Protein AF-D9PI75-F1 (afdb_monomer_lite)

Foldseek 3Di:
DPPPDDWDWDDCVRVVGDTDIDDDPVVVVVVVVVVVVVVVVVVVVVVVVVCVVVVNDDDDPDDPVVVVPD

Radius of gyration: 21.16 Å; chains: 1; bounding box: 38×36×52 Å

Organism: NCBI:txid749907

pLDDT: mean 85.6, std 13.56, range [43.22, 97.88]

Structure (mmCIF, N/CA/C/O backbone):
data_AF-D9PI75-F1
#
_entry.id   AF-D9PI75-F1
#
loop_
_atom_site.group_PDB
_atom_site.id
_atom_site.type_symbol
_atom_site.label_atom_id
_atom_site.label_alt_id
_atom_site.label_comp_id
_atom_site.label_asym_id
_atom_site.label_entity_id
_atom_site.label_seq_id
_atom_site.pdbx_PDB_ins_code
_atom_site.Cartn_x
_atom_site.Cartn_y
_atom_site.Cartn_z
_atom_site.occupancy
_atom_site.B_iso_or_equiv
_atom_site.auth_seq_id
_atom_site.auth_comp_id
_atom_site.auth_asym_id
_atom_site.auth_atom_id
_atom_site.pdbx_PDB_model_num
ATOM 1 N N . MET A 1 1 ? -16.158 -5.464 1.764 1.00 47.94 1 MET A N 1
ATOM 2 C CA . MET A 1 1 ? -16.312 -5.413 3.234 1.00 47.94 1 MET A CA 1
ATOM 3 C C . MET A 1 1 ? -17.283 -4.288 3.549 1.00 47.94 1 MET A C 1
ATOM 5 O O . MET A 1 1 ? -17.043 -3.176 3.098 1.00 47.94 1 MET A O 1
ATOM 9 N N . ASN A 1 2 ? -18.419 -4.579 4.183 1.00 43.22 2 ASN A N 1
ATOM 10 C CA . ASN A 1 2 ? -19.451 -3.579 4.465 1.00 43.22 2 ASN A CA 1
ATOM 11 C C . ASN A 1 2 ? -19.093 -2.871 5.785 1.00 43.22 2 ASN A C 1
ATOM 13 O O . ASN A 1 2 ? -19.258 -3.448 6.852 1.00 43.22 2 ASN A O 1
ATOM 17 N N . LEU A 1 3 ? -18.557 -1.649 5.711 1.00 52.97 3 LEU A N 1
ATOM 18 C CA . LEU A 1 3 ? -18.038 -0.856 6.846 1.00 52.97 3 LEU A CA 1
ATOM 19 C C . LEU A 1 3 ? -19.113 -0.398 7.860 1.00 52.97 3 LEU A C 1
ATOM 21 O O . LEU A 1 3 ? -18.839 0.434 8.714 1.00 52.97 3 LEU A O 1
ATOM 25 N N . LYS A 1 4 ? -20.357 -0.881 7.758 1.00 56.00 4 LYS A N 1
ATOM 26 C CA . LYS A 1 4 ? -21.500 -0.329 8.503 1.00 56.00 4 LYS A CA 1
ATOM 27 C C . LYS A 1 4 ? -21.829 -1.024 9.823 1.00 56.00 4 LYS A C 1
ATOM 29 O O . LYS A 1 4 ? -22.587 -0.456 10.598 1.00 56.00 4 LYS A O 1
ATOM 34 N N . GLU A 1 5 ? -21.300 -2.214 10.102 1.00 57.00 5 GLU A N 1
ATOM 35 C CA . GLU A 1 5 ? -21.854 -3.032 11.196 1.00 57.00 5 GLU A CA 1
ATOM 36 C C . GLU A 1 5 ? -21.134 -2.905 12.551 1.00 57.00 5 GLU A C 1
ATOM 38 O O . GLU A 1 5 ? -21.731 -3.272 13.561 1.00 57.00 5 GLU A O 1
ATOM 43 N N . LYS A 1 6 ? -19.898 -2.376 12.630 1.00 64.50 6 LYS A N 1
ATOM 44 C CA . LYS A 1 6 ? -19.130 -2.305 13.901 1.00 64.50 6 LYS A CA 1
ATOM 45 C C . LYS A 1 6 ? -18.203 -1.093 14.066 1.00 64.50 6 LYS A C 1
ATOM 47 O O . LYS A 1 6 ? -17.252 -1.147 14.841 1.00 64.50 6 LYS A O 1
ATOM 52 N N . THR A 1 7 ? -18.453 0.006 13.366 1.00 73.12 7 THR A N 1
ATOM 53 C CA . THR A 1 7 ? -17.633 1.213 13.522 1.00 73.12 7 THR A CA 1
ATOM 54 C C . THR A 1 7 ? -18.204 2.094 14.627 1.00 73.12 7 THR A C 1
ATOM 56 O O . THR A 1 7 ? -19.305 2.624 14.493 1.00 73.12 7 THR A O 1
ATOM 59 N N . ILE A 1 8 ? -17.462 2.249 15.726 1.00 86.94 8 ILE A N 1
ATOM 60 C CA . ILE A 1 8 ? -17.814 3.203 16.782 1.00 86.94 8 ILE A CA 1
ATOM 61 C C . ILE A 1 8 ? -17.129 4.521 16.445 1.00 86.94 8 ILE A C 1
ATOM 63 O O . ILE A 1 8 ? -15.907 4.584 16.335 1.00 86.94 8 ILE A O 1
ATOM 67 N N . ILE A 1 9 ? -17.922 5.572 16.283 1.00 89.75 9 ILE A N 1
ATOM 68 C CA . ILE A 1 9 ? -17.422 6.929 16.077 1.00 89.75 9 ILE A CA 1
ATOM 69 C C . ILE A 1 9 ? -17.473 7.631 17.430 1.00 89.75 9 ILE A C 1
ATOM 71 O O . ILE A 1 9 ? -18.539 7.707 18.044 1.00 89.75 9 ILE A O 1
ATOM 75 N N . ILE A 1 10 ? -16.331 8.119 17.909 1.00 88.25 10 ILE A N 1
ATOM 76 C CA . ILE A 1 10 ? -16.259 8.952 19.107 1.00 88.25 10 ILE A CA 1
ATOM 77 C C . ILE A 1 10 ? -16.301 10.411 18.639 1.00 88.25 10 ILE A C 1
ATOM 79 O O . ILE A 1 10 ? -15.377 10.852 17.952 1.00 88.25 10 ILE A O 1
ATOM 83 N N . PRO A 1 11 ? -17.356 11.167 18.989 1.00 88.56 11 PRO A N 1
ATOM 84 C CA . PRO A 1 11 ? -17.514 12.541 18.541 1.00 88.56 11 PRO A CA 1
ATOM 85 C C . PRO A 1 11 ? -16.411 13.455 19.074 1.00 88.56 11 PRO A C 1
ATOM 87 O O . PRO A 1 11 ? -15.991 13.329 20.227 1.00 88.56 11 PRO A O 1
ATOM 90 N N . LYS A 1 12 ? -16.049 14.468 18.278 1.00 91.31 12 LYS A N 1
ATOM 91 C CA . LYS A 1 12 ? -15.049 15.493 18.627 1.00 91.31 12 LYS A CA 1
ATOM 92 C C . LYS A 1 12 ? -15.292 16.205 19.966 1.00 91.31 12 LYS A C 1
ATOM 94 O O . LYS A 1 12 ? -14.358 16.705 20.586 1.00 91.31 12 LYS A O 1
ATOM 99 N N . GLN A 1 13 ? -16.552 16.266 20.408 1.00 89.50 13 GLN A N 1
ATOM 100 C CA . GLN A 1 13 ? -16.964 16.853 21.686 1.00 89.50 13 GLN A CA 1
ATOM 101 C C . GLN A 1 13 ? -16.412 16.078 22.891 1.00 89.50 13 GLN A C 1
ATOM 103 O O . GLN A 1 13 ? -16.230 16.669 23.950 1.00 89.50 13 GLN A O 1
ATOM 108 N N . LEU A 1 14 ? -16.146 14.776 22.738 1.00 87.56 14 LEU A N 1
ATOM 109 C CA . LEU A 1 14 ? -15.629 13.905 23.799 1.00 87.56 14 LEU A CA 1
ATOM 110 C C . LEU A 1 14 ? -14.098 13.765 23.776 1.00 87.56 14 LEU A C 1
ATOM 112 O O . LEU A 1 14 ? -13.511 13.266 24.730 1.00 87.56 14 LEU A O 1
ATOM 116 N N . THR A 1 15 ? -13.448 14.192 22.696 1.00 85.19 15 THR A N 1
ATOM 117 C CA . THR A 1 15 ? -12.028 13.928 22.393 1.00 85.19 15 THR A CA 1
ATOM 118 C C . THR A 1 15 ? -11.197 15.208 22.304 1.00 85.19 15 THR A C 1
ATOM 120 O O . THR A 1 15 ? -10.077 15.181 21.808 1.00 85.19 15 THR A O 1
ATOM 123 N N . HIS A 1 16 ? -11.722 16.335 22.795 1.00 84.19 16 HIS A N 1
ATOM 124 C CA . HIS A 1 16 ? -11.050 17.641 22.775 1.00 84.19 16 HIS A CA 1
ATOM 125 C C . HIS A 1 16 ? -10.723 18.167 21.364 1.00 84.19 16 HIS A C 1
ATOM 127 O O . HIS A 1 16 ? -9.777 18.930 21.192 1.00 84.19 16 HIS A O 1
ATOM 133 N N . GLY A 1 17 ? -11.536 17.810 20.361 1.00 88.94 17 GLY A N 1
ATOM 134 C CA . GLY A 1 17 ? -11.482 18.412 19.024 1.00 88.94 17 GLY A CA 1
ATOM 135 C C . GLY A 1 17 ? -11.329 17.438 17.857 1.00 88.94 17 GLY A C 1
ATOM 136 O O . GLY A 1 17 ? -11.528 17.861 16.720 1.00 88.94 17 GLY A O 1
ATOM 137 N N 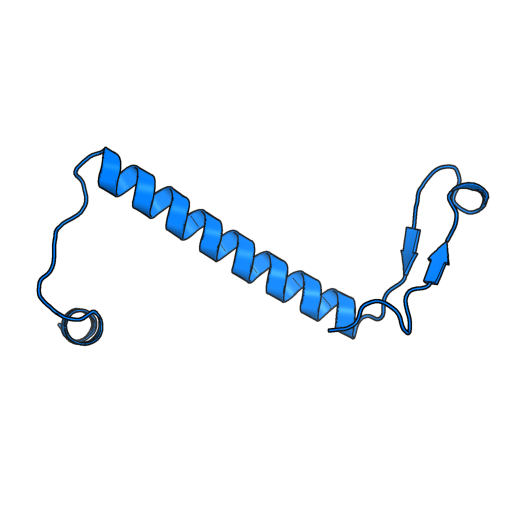. GLU A 1 18 ? -11.058 16.153 18.103 1.00 89.25 18 GLU A N 1
ATOM 138 C CA . GLU A 1 18 ? -10.755 15.188 17.035 1.00 89.25 18 GLU A CA 1
ATOM 139 C C . GLU A 1 18 ? -11.853 14.137 16.799 1.00 89.25 18 GLU A C 1
ATOM 141 O O . GLU A 1 18 ? -12.271 13.417 17.699 1.00 89.25 18 GLU A O 1
ATOM 146 N N . GLU A 1 19 ? -12.293 14.022 15.547 1.00 91.56 19 GLU A N 1
ATOM 147 C CA . GLU A 1 19 ? -13.009 12.861 14.994 1.00 91.56 19 GLU A CA 1
ATOM 148 C C . GLU A 1 19 ? -12.283 11.530 15.261 1.00 91.56 19 GLU A C 1
ATOM 150 O O . GLU A 1 19 ? -11.326 11.271 14.534 1.00 91.56 19 GLU A O 1
ATOM 155 N N . LEU A 1 20 ? -12.681 10.678 16.220 1.00 91.31 20 LEU A N 1
ATOM 156 C CA . LEU A 1 20 ? -12.059 9.350 16.351 1.00 91.31 20 LEU A CA 1
ATOM 157 C C . LEU A 1 20 ? -12.967 8.243 15.820 1.00 91.31 20 LEU A C 1
ATOM 159 O O . LEU A 1 20 ? -14.155 8.169 16.130 1.00 91.31 20 LEU A O 1
ATOM 163 N N . ILE A 1 21 ? -12.365 7.328 15.065 1.00 90.88 21 ILE A N 1
ATOM 164 C CA . ILE A 1 21 ? -13.019 6.134 14.538 1.00 90.88 21 ILE A CA 1
ATOM 165 C C . ILE A 1 21 ? -12.369 4.919 15.190 1.00 90.88 21 ILE A C 1
ATOM 167 O O . ILE A 1 21 ? -11.176 4.669 15.021 1.00 90.88 21 ILE A O 1
ATOM 171 N N . VAL A 1 22 ? -13.163 4.150 15.925 1.00 90.56 22 VAL A N 1
ATOM 172 C CA . VAL A 1 22 ? -12.728 2.900 16.538 1.00 90.56 22 VAL A CA 1
ATOM 173 C C . VAL A 1 22 ? -13.134 1.747 15.633 1.00 90.56 22 VAL A C 1
ATOM 175 O O . VAL A 1 22 ? -14.308 1.559 15.307 1.00 90.56 22 VAL A O 1
ATOM 178 N N . ILE A 1 23 ? -12.132 0.964 15.255 1.00 90.31 23 ILE A N 1
ATOM 179 C CA . ILE A 1 23 ? -12.267 -0.267 14.480 1.00 90.31 23 ILE A CA 1
ATOM 180 C C . ILE A 1 23 ? -11.606 -1.415 15.234 1.00 90.31 23 ILE A C 1
ATOM 182 O O . ILE A 1 23 ? -10.783 -1.208 16.131 1.00 90.31 23 ILE A O 1
ATOM 186 N N . THR A 1 24 ? -11.949 -2.646 14.876 1.00 91.06 24 THR A N 1
ATOM 187 C CA . THR A 1 24 ? -11.282 -3.809 15.457 1.00 91.06 24 THR A 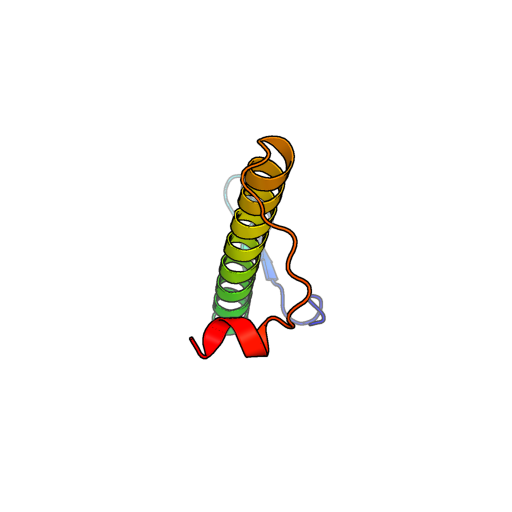CA 1
ATOM 188 C C . THR A 1 24 ? -9.832 -3.893 14.984 1.00 91.06 24 THR A C 1
ATOM 190 O O . THR A 1 24 ? -9.481 -3.449 13.889 1.00 91.06 24 THR A O 1
ATOM 193 N N . ARG A 1 25 ? -8.974 -4.542 15.781 1.00 91.69 25 ARG A N 1
ATOM 194 C CA . ARG A 1 25 ? -7.580 -4.793 15.383 1.00 91.69 25 ARG A CA 1
ATOM 195 C C . ARG A 1 25 ? -7.487 -5.509 14.033 1.00 91.69 25 ARG A C 1
ATOM 197 O O . ARG A 1 25 ? -6.641 -5.162 13.222 1.00 91.69 25 ARG A O 1
ATOM 204 N N . ASN A 1 26 ? -8.354 -6.493 13.791 1.00 92.31 26 ASN A N 1
ATOM 205 C CA . ASN A 1 26 ? -8.357 -7.239 12.535 1.00 92.31 26 ASN A CA 1
ATOM 206 C C . ASN A 1 26 ? -8.657 -6.331 11.330 1.00 92.31 26 ASN A C 1
ATOM 208 O O . ASN A 1 26 ? -7.961 -6.404 10.324 1.00 92.31 26 ASN A O 1
ATOM 212 N N . GLU A 1 27 ? -9.644 -5.440 11.446 1.00 90.25 27 GLU A N 1
ATOM 213 C CA . GLU A 1 27 ? -9.953 -4.458 10.399 1.00 90.25 27 GLU A CA 1
ATOM 214 C C . GLU A 1 27 ? -8.800 -3.475 10.185 1.00 90.25 27 GLU A C 1
ATOM 216 O O . GLU A 1 27 ? -8.461 -3.175 9.042 1.00 90.25 27 GLU A O 1
ATOM 221 N N . TYR A 1 28 ? -8.160 -3.018 11.265 1.00 91.94 28 TYR A N 1
ATOM 222 C CA . TYR A 1 28 ? -6.996 -2.139 11.172 1.00 91.94 28 TYR A CA 1
ATOM 223 C C . TYR A 1 28 ? -5.838 -2.797 10.414 1.00 91.94 28 TYR A C 1
ATOM 225 O O . TYR A 1 28 ? -5.289 -2.197 9.492 1.00 91.94 28 TYR A O 1
ATOM 233 N N . GLU A 1 29 ? -5.484 -4.039 10.750 1.00 95.94 29 GLU A N 1
ATOM 234 C CA . GLU A 1 29 ? -4.394 -4.755 10.075 1.00 95.94 29 GLU A CA 1
ATOM 235 C C . GLU A 1 29 ? -4.721 -5.045 8.602 1.00 95.94 29 GLU A C 1
ATOM 237 O O . GLU A 1 29 ? -3.855 -4.910 7.736 1.00 95.94 29 GLU A O 1
ATOM 242 N N . GLN A 1 30 ? -5.977 -5.380 8.288 1.00 95.12 30 GLN A N 1
ATOM 243 C CA . GLN A 1 30 ? -6.429 -5.545 6.904 1.00 95.12 30 GLN A CA 1
ATOM 244 C C . GLN A 1 30 ? -6.326 -4.237 6.114 1.00 95.12 30 GLN A C 1
ATOM 246 O O . GLN A 1 30 ? -5.801 -4.235 4.999 1.00 95.12 30 GLN A O 1
ATOM 251 N N . LEU A 1 31 ? -6.772 -3.122 6.697 1.00 93.56 31 LEU A N 1
ATOM 252 C CA . LEU A 1 31 ? -6.682 -1.804 6.073 1.00 93.56 31 LEU A CA 1
ATOM 253 C C . LEU A 1 31 ? -5.224 -1.391 5.862 1.00 93.56 31 LEU A C 1
ATOM 255 O O . LEU A 1 31 ? -4.863 -0.930 4.783 1.00 93.56 31 LEU A O 1
ATOM 259 N N . LYS A 1 32 ? -4.372 -1.608 6.866 1.00 96.19 32 LYS A N 1
ATOM 260 C CA . LYS A 1 32 ? -2.937 -1.327 6.798 1.00 96.19 32 LYS A CA 1
ATOM 261 C C . LYS A 1 32 ? -2.261 -2.121 5.684 1.00 96.19 32 LYS A C 1
ATOM 263 O O . LYS A 1 32 ? -1.504 -1.546 4.904 1.00 96.19 32 LYS A O 1
ATOM 268 N N . LYS A 1 33 ? -2.553 -3.422 5.579 1.00 96.75 33 LYS A N 1
ATOM 269 C CA . LYS A 1 33 ? -2.045 -4.273 4.496 1.00 96.75 33 LYS A CA 1
ATOM 270 C C . LYS A 1 33 ? -2.506 -3.759 3.132 1.00 96.75 33 LYS A C 1
ATOM 272 O O . LYS A 1 33 ? -1.679 -3.584 2.244 1.00 96.75 33 LYS A O 1
ATOM 277 N N . HIS A 1 34 ? -3.795 -3.463 2.989 1.00 96.12 34 HIS A N 1
ATOM 278 C CA . HIS A 1 34 ? -4.344 -2.966 1.732 1.00 96.12 34 HIS A CA 1
ATOM 279 C C . HIS A 1 34 ? -3.731 -1.621 1.320 1.00 96.12 34 HIS A C 1
ATOM 281 O O . HIS A 1 34 ? -3.412 -1.411 0.153 1.00 96.12 34 HIS A O 1
ATOM 287 N N . PHE A 1 35 ? -3.506 -0.723 2.280 1.00 96.69 35 PHE A N 1
ATOM 288 C CA . PHE A 1 35 ? -2.866 0.563 2.022 1.00 96.69 35 PHE A CA 1
ATOM 289 C C . PHE A 1 35 ? -1.414 0.401 1.559 1.00 96.69 35 PHE A C 1
ATOM 291 O O . PHE A 1 35 ? -0.977 1.100 0.647 1.00 96.69 35 PHE A O 1
ATOM 298 N N . LEU A 1 36 ? -0.677 -0.550 2.141 1.00 97.19 36 LEU A N 1
ATOM 299 C CA . LEU A 1 36 ? 0.683 -0.872 1.712 1.00 97.19 36 LEU A CA 1
ATOM 300 C C . LEU A 1 36 ? 0.708 -1.405 0.272 1.00 97.19 36 LEU A C 1
ATOM 302 O O . LEU A 1 36 ? 1.507 -0.940 -0.537 1.00 97.19 36 LEU A O 1
ATOM 306 N N . GLU A 1 37 ? -0.189 -2.337 -0.056 1.00 96.62 37 GLU A N 1
ATOM 307 C CA . GLU A 1 37 ? -0.333 -2.892 -1.409 1.00 96.62 37 GLU A CA 1
ATOM 308 C C . GLU A 1 37 ? -0.698 -1.805 -2.427 1.00 96.62 37 GLU A C 1
ATOM 310 O O . GLU A 1 37 ? -0.115 -1.740 -3.509 1.00 96.62 37 GLU A O 1
ATOM 315 N N . LEU A 1 38 ? -1.620 -0.909 -2.067 1.00 97.44 38 LEU A N 1
ATOM 316 C CA . LEU A 1 38 ? -2.019 0.206 -2.918 1.00 97.44 38 LEU A CA 1
ATOM 317 C C . LEU A 1 38 ? -0.866 1.194 -3.130 1.00 97.44 38 LEU A C 1
ATOM 319 O O . LEU A 1 38 ? -0.624 1.623 -4.256 1.00 97.44 38 LEU A O 1
ATOM 323 N N . SER A 1 39 ? -0.133 1.533 -2.068 1.00 97.31 39 SER A N 1
ATOM 324 C CA . SER A 1 39 ? 1.030 2.418 -2.155 1.00 97.31 39 SER A CA 1
ATOM 325 C C . SER A 1 39 ? 2.114 1.836 -3.064 1.00 97.31 39 SER A C 1
ATOM 327 O O . SER A 1 39 ? 2.689 2.566 -3.871 1.00 97.31 39 SER A O 1
ATOM 329 N N . ASP A 1 40 ? 2.391 0.536 -2.953 1.00 97.38 40 ASP A N 1
ATOM 330 C CA . ASP A 1 40 ? 3.344 -0.164 -3.818 1.00 97.38 40 ASP A CA 1
ATOM 331 C C . ASP A 1 40 ? 2.873 -0.178 -5.283 1.00 97.38 40 ASP A C 1
ATOM 333 O O . ASP A 1 40 ? 3.645 0.137 -6.193 1.00 97.38 40 ASP A O 1
ATOM 337 N N . ALA A 1 41 ? 1.588 -0.451 -5.525 1.00 97.19 41 ALA A N 1
ATOM 338 C CA . ALA A 1 41 ? 1.004 -0.411 -6.863 1.00 97.19 41 ALA A CA 1
ATOM 339 C C . ALA A 1 41 ? 1.111 0.986 -7.500 1.00 97.19 41 ALA A C 1
ATOM 341 O O . ALA A 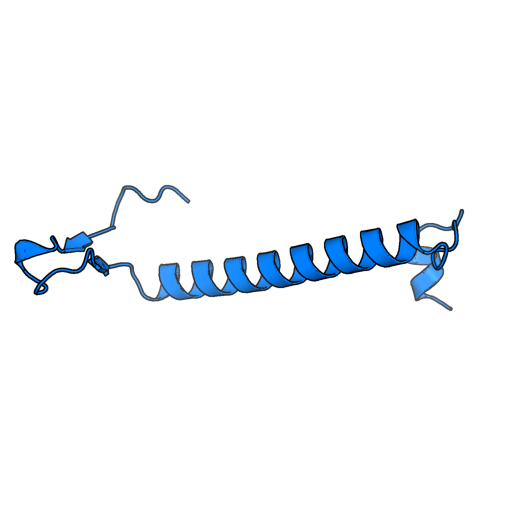1 41 ? 1.558 1.110 -8.642 1.00 97.19 41 ALA A O 1
ATOM 342 N N . ILE A 1 42 ? 0.768 2.043 -6.756 1.00 97.88 42 ILE A N 1
ATOM 343 C CA . ILE A 1 42 ? 0.887 3.434 -7.219 1.00 97.88 42 ILE A CA 1
ATOM 344 C C . ILE A 1 42 ? 2.344 3.762 -7.558 1.00 97.88 42 ILE A C 1
ATOM 346 O O . ILE A 1 42 ? 2.612 4.319 -8.623 1.00 97.88 42 ILE A O 1
ATOM 350 N N . ALA A 1 43 ? 3.294 3.382 -6.700 1.00 97.56 43 ALA A N 1
ATOM 351 C CA . ALA A 1 43 ? 4.713 3.627 -6.940 1.00 97.56 43 ALA A CA 1
ATOM 352 C C . ALA A 1 43 ? 5.211 2.937 -8.223 1.00 97.56 43 ALA A C 1
ATOM 354 O O . ALA A 1 43 ? 5.939 3.541 -9.017 1.00 97.56 43 ALA A O 1
ATOM 355 N N . LYS A 1 44 ? 4.784 1.691 -8.467 1.00 96.56 44 LYS A N 1
ATOM 356 C CA . LYS A 1 44 ? 5.107 0.941 -9.691 1.00 96.56 44 LYS A CA 1
ATOM 357 C C . LYS A 1 44 ? 4.534 1.605 -10.941 1.00 96.56 44 LYS A C 1
ATOM 359 O O . LYS A 1 44 ? 5.259 1.741 -11.925 1.00 96.56 44 LYS A O 1
ATOM 364 N N . ILE A 1 45 ? 3.281 2.061 -10.893 1.00 96.00 45 ILE A N 1
ATOM 365 C CA . ILE A 1 45 ? 2.636 2.774 -12.007 1.00 96.00 45 ILE A CA 1
ATOM 366 C C . ILE A 1 45 ? 3.388 4.071 -12.311 1.00 96.00 45 ILE A C 1
ATOM 368 O O . ILE A 1 45 ? 3.830 4.265 -13.440 1.00 96.00 45 ILE A O 1
ATOM 372 N N . GLN A 1 46 ? 3.620 4.915 -11.303 1.00 96.81 46 GLN A N 1
ATOM 373 C CA . GLN A 1 46 ? 4.334 6.185 -11.475 1.00 96.81 46 GLN A CA 1
ATOM 374 C C . GLN A 1 46 ? 5.738 5.984 -12.053 1.00 96.81 46 GLN A C 1
ATOM 376 O O . GLN A 1 46 ? 6.185 6.745 -12.918 1.00 96.81 46 GLN A O 1
ATOM 381 N N . LYS A 1 47 ? 6.449 4.947 -11.594 1.00 95.81 47 LYS A N 1
ATOM 382 C CA . LYS A 1 47 ? 7.749 4.574 -12.152 1.00 95.81 47 LYS A CA 1
ATOM 383 C C . LYS A 1 47 ? 7.621 4.165 -13.621 1.00 95.81 47 LYS A C 1
ATOM 385 O O . LYS A 1 47 ? 8.370 4.689 -14.445 1.00 95.81 47 LYS A O 1
ATOM 390 N N . GLY A 1 48 ? 6.672 3.288 -13.946 1.00 94.00 48 GLY A N 1
ATOM 391 C CA . GLY A 1 48 ? 6.413 2.838 -15.315 1.00 94.00 48 GLY A CA 1
ATOM 392 C C . GLY A 1 48 ? 6.079 3.993 -16.261 1.00 94.00 48 GLY A C 1
ATOM 393 O O . GLY A 1 48 ? 6.682 4.109 -17.324 1.00 94.00 48 GLY A O 1
ATOM 39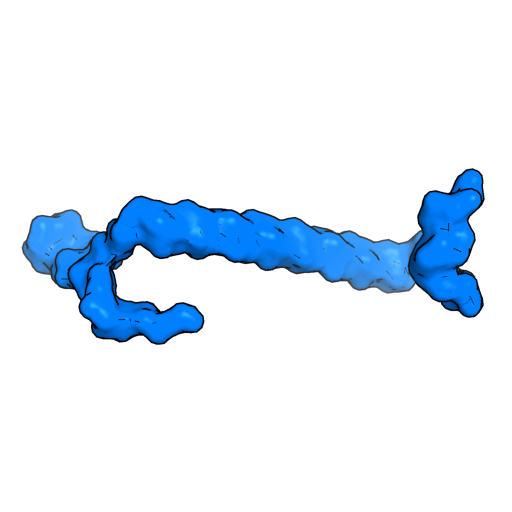4 N N . GLU A 1 49 ? 5.203 4.911 -15.84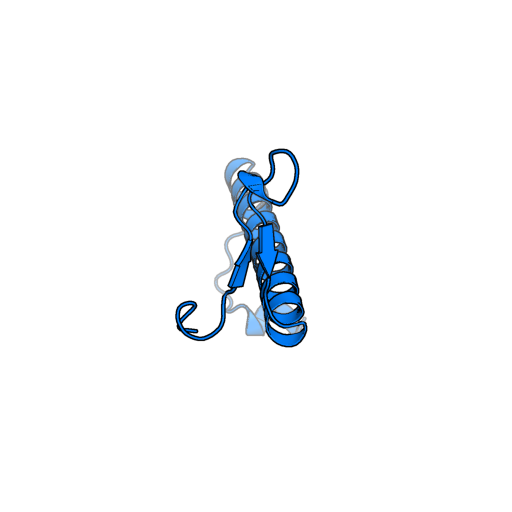8 1.00 94.94 49 GLU A N 1
ATOM 395 C CA . GLU A 1 49 ? 4.852 6.110 -16.620 1.00 94.94 49 GLU A CA 1
ATOM 396 C C . GLU A 1 49 ? 6.066 7.014 -16.864 1.00 94.94 49 GLU A C 1
ATOM 398 O O . GLU A 1 49 ? 6.286 7.499 -17.978 1.00 94.94 49 GLU A O 1
ATOM 403 N N . LYS A 1 50 ? 6.898 7.223 -15.837 1.00 95.56 50 LYS A N 1
ATOM 404 C CA . LYS A 1 50 ? 8.130 8.009 -15.957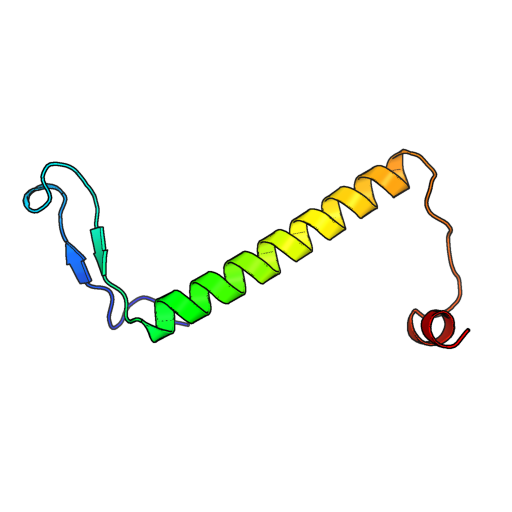 1.00 95.56 50 LYS A CA 1
ATOM 405 C C . LYS A 1 50 ? 9.111 7.369 -16.940 1.00 95.56 50 LYS A C 1
ATOM 407 O O . LYS A 1 50 ? 9.700 8.077 -17.761 1.00 95.56 50 LYS A O 1
ATOM 412 N N . GLU A 1 51 ? 9.322 6.062 -16.848 1.00 94.88 51 GLU A N 1
ATOM 413 C CA . GLU A 1 51 ? 10.236 5.326 -17.727 1.00 94.88 51 GLU A CA 1
ATOM 414 C C . GLU A 1 51 ? 9.728 5.301 -19.171 1.00 94.88 51 GLU A C 1
ATOM 416 O O . GLU A 1 51 ? 10.516 5.537 -20.088 1.00 94.88 51 GLU A O 1
ATOM 421 N N . LEU A 1 52 ? 8.418 5.135 -19.373 1.00 91.94 52 LEU A N 1
ATOM 422 C CA . LEU A 1 52 ? 7.783 5.201 -20.689 1.00 91.94 52 LEU A CA 1
ATOM 423 C C . LEU A 1 52 ? 7.968 6.584 -21.322 1.00 91.94 52 LEU A C 1
ATOM 425 O O . LEU A 1 52 ? 8.477 6.698 -22.435 1.00 91.94 52 LEU A O 1
ATOM 429 N N . ARG A 1 53 ? 7.638 7.653 -20.584 1.00 92.94 53 ARG A N 1
ATOM 430 C CA . ARG A 1 53 ? 7.766 9.039 -21.065 1.00 92.94 53 ARG A CA 1
ATOM 431 C C . ARG A 1 53 ? 9.207 9.422 -21.402 1.00 92.94 53 ARG A C 1
ATOM 433 O O . ARG A 1 53 ? 9.433 10.239 -22.285 1.00 92.94 53 ARG A O 1
ATOM 440 N N . THR A 1 54 ? 10.181 8.861 -20.689 1.00 94.94 54 THR A N 1
ATOM 441 C CA . THR A 1 54 ? 11.611 9.126 -20.926 1.00 94.94 54 THR A CA 1
ATOM 442 C C . THR A 1 54 ? 12.242 8.191 -21.961 1.00 94.94 54 THR A C 1
ATOM 444 O O . THR A 1 54 ? 13.454 8.245 -22.154 1.00 94.94 54 THR A O 1
ATOM 447 N N . GLY A 1 55 ? 11.447 7.343 -22.627 1.00 91.06 55 GLY A N 1
ATOM 448 C CA . GLY A 1 55 ? 11.921 6.426 -23.666 1.00 91.06 55 GLY A CA 1
ATOM 449 C C . GLY A 1 55 ? 12.811 5.297 -23.142 1.00 91.06 55 GLY A C 1
ATOM 450 O O . GLY A 1 55 ? 13.574 4.711 -23.904 1.00 91.06 55 GLY A O 1
ATOM 451 N N . LYS A 1 56 ? 12.748 4.995 -21.838 1.00 89.44 56 LYS A N 1
ATOM 452 C CA . LYS A 1 56 ? 13.563 3.956 -21.186 1.00 89.44 56 LYS A CA 1
ATOM 453 C C . LYS A 1 56 ? 12.899 2.576 -21.181 1.00 89.44 56 LYS A C 1
ATOM 455 O O . LYS A 1 56 ? 13.492 1.618 -20.693 1.00 89.44 56 LYS A O 1
ATOM 460 N N . THR A 1 57 ? 11.690 2.460 -21.723 1.00 88.00 57 THR A N 1
ATOM 461 C CA . THR A 1 57 ? 10.955 1.196 -21.864 1.00 88.00 57 THR A CA 1
ATOM 462 C C . THR A 1 57 ? 11.285 0.494 -23.178 1.00 88.00 57 THR A C 1
ATOM 464 O O . THR A 1 57 ? 11.452 1.145 -24.208 1.00 88.00 57 THR A O 1
ATOM 467 N N . LYS A 1 58 ? 11.302 -0.843 -23.172 1.00 83.75 58 LYS A N 1
ATOM 468 C CA . LYS A 1 58 ? 11.367 -1.671 -24.386 1.00 83.75 58 LYS A CA 1
ATOM 469 C C . LYS A 1 58 ? 10.023 -2.353 -24.614 1.00 83.75 58 LYS A C 1
ATOM 471 O O . LYS A 1 58 ? 9.450 -2.900 -23.677 1.00 83.75 58 LYS A O 1
ATOM 476 N N . ILE A 1 59 ? 9.546 -2.342 -25.855 1.00 80.94 59 ILE A N 1
ATOM 477 C CA . ILE A 1 59 ? 8.388 -3.146 -26.254 1.00 80.94 59 ILE A CA 1
ATOM 478 C C . ILE A 1 59 ? 8.851 -4.601 -26.322 1.00 80.94 59 ILE A C 1
ATOM 480 O O . ILE A 1 59 ? 9.865 -4.903 -26.951 1.00 80.94 59 ILE A O 1
ATOM 484 N N . THR A 1 60 ? 8.123 -5.493 -25.659 1.00 81.19 60 THR A N 1
ATOM 485 C CA . THR A 1 60 ? 8.351 -6.935 -25.739 1.00 81.19 60 THR A CA 1
ATOM 486 C C . THR A 1 60 ? 7.159 -7.595 -26.415 1.00 81.19 60 THR A C 1
ATOM 488 O O . THR A 1 60 ? 6.012 -7.279 -26.106 1.00 81.19 60 THR A O 1
ATOM 491 N N . HIS A 1 61 ? 7.434 -8.505 -27.347 1.00 78.44 61 HIS A N 1
ATOM 492 C CA . HIS A 1 61 ? 6.421 -9.375 -27.951 1.00 78.44 61 HIS A CA 1
ATOM 493 C C . HIS A 1 61 ? 6.254 -10.690 -27.178 1.00 78.44 61 HIS A C 1
ATOM 495 O O . HIS A 1 61 ? 5.354 -11.469 -27.476 1.00 78.44 61 HIS A O 1
ATOM 501 N N . HIS A 1 62 ? 7.117 -10.922 -26.188 1.00 79.06 62 HIS A N 1
ATOM 502 C CA . HIS A 1 62 ? 7.068 -12.083 -25.314 1.00 79.06 62 HIS A CA 1
ATOM 503 C C . HIS A 1 62 ? 6.124 -11.833 -24.147 1.00 79.06 62 HIS A C 1
ATOM 505 O O . HIS A 1 62 ? 6.108 -10.740 -23.572 1.00 79.06 62 HIS A O 1
ATOM 511 N N . SER A 1 63 ? 5.363 -12.859 -23.777 1.00 77.44 63 SER A N 1
ATOM 512 C CA . SER A 1 63 ? 4.560 -12.814 -22.559 1.00 77.44 63 SER A CA 1
ATOM 513 C C . SER A 1 63 ? 5.463 -12.663 -21.327 1.00 77.44 63 SER A C 1
ATOM 515 O O . SER A 1 63 ? 6.617 -13.092 -21.334 1.00 77.44 63 SER A O 1
ATOM 517 N N . LEU A 1 64 ? 4.953 -12.065 -20.245 1.00 76.00 64 LEU A N 1
ATOM 518 C CA . LEU A 1 64 ? 5.730 -11.865 -19.008 1.00 76.00 64 LEU A CA 1
ATOM 519 C C . LEU A 1 64 ? 6.347 -13.178 -18.483 1.00 76.00 64 LEU A C 1
ATOM 521 O O . LEU A 1 64 ? 7.498 -13.193 -18.054 1.00 76.00 64 LEU A O 1
ATOM 525 N N . ASN A 1 65 ? 5.627 -14.294 -18.632 1.00 76.19 65 ASN A N 1
ATOM 526 C CA . ASN A 1 65 ? 6.068 -15.629 -18.214 1.00 76.19 65 ASN A CA 1
ATOM 527 C C . ASN A 1 65 ? 7.296 -16.151 -18.987 1.00 76.19 65 ASN A C 1
ATOM 529 O O . ASN A 1 65 ? 8.025 -17.004 -18.482 1.00 76.19 65 ASN A O 1
ATOM 533 N N . GLU A 1 66 ? 7.518 -15.684 -20.216 1.00 74.75 66 GLU A N 1
ATOM 534 C CA . GLU A 1 66 ? 8.682 -16.058 -21.032 1.00 74.75 66 GLU A CA 1
ATOM 535 C C . GLU A 1 66 ? 9.931 -15.250 -20.662 1.00 74.75 66 GLU A C 1
ATOM 537 O O . GLU A 1 66 ? 11.050 -15.697 -20.912 1.00 74.75 66 GLU A O 1
ATOM 542 N N . ILE A 1 67 ? 9.745 -14.073 -20.061 1.00 70.06 67 ILE A N 1
ATOM 543 C CA . ILE A 1 67 ? 10.823 -13.150 -19.693 1.00 70.06 67 ILE A CA 1
ATOM 544 C C . ILE A 1 67 ? 11.444 -13.544 -18.347 1.00 70.06 67 ILE A C 1
ATOM 546 O O . ILE A 1 67 ? 12.652 -13.421 -18.190 1.00 70.06 67 ILE A O 1
ATOM 550 N N . GLU A 1 68 ? 10.661 -14.079 -17.404 1.00 65.31 68 GLU A N 1
ATOM 551 C CA . GLU A 1 68 ? 11.148 -14.498 -16.074 1.00 65.31 68 GLU A CA 1
ATOM 552 C C . GLU A 1 68 ? 11.994 -15.787 -16.075 1.00 65.31 68 GLU A C 1
ATOM 554 O O . GLU A 1 68 ? 12.603 -16.124 -15.063 1.00 65.31 68 GLU A O 1
ATOM 559 N N . ARG A 1 69 ? 12.032 -16.533 -17.188 1.00 58.25 69 ARG A N 1
ATOM 560 C CA . ARG A 1 69 ? 12.710 -17.842 -17.292 1.00 58.25 69 ARG A CA 1
ATOM 561 C C . ARG A 1 69 ? 14.092 -17.801 -17.964 1.00 58.25 69 ARG A C 1
ATOM 563 O O . ARG A 1 69 ? 14.639 -18.863 -18.257 1.00 58.25 69 ARG A O 1
ATOM 570 N N . LYS A 1 70 ? 14.639 -16.617 -18.234 1.00 52.53 70 LYS A N 1
ATOM 571 C CA . LYS A 1 70 ? 15.994 -16.411 -18.775 1.00 52.53 70 LYS A CA 1
ATOM 572 C C . LYS A 1 70 ? 16.864 -15.676 -17.770 1.00 52.53 70 LYS A C 1
ATOM 574 O O . LYS A 1 70 ? 18.070 -15.995 -17.743 1.00 52.53 70 LYS A O 1
#

Sequence (70 aa):
MNLKEKTIIIPKQLTHGEELIVITRNEYEQLKKHFLELSDAIAKIQKGEKELRTGKTKITHHSLNEIERK

Secondary structure (DSSP, 8-state):
--TTSS-EEE-TTTTTS--EEE--HHHHHHHHHHHHHHHHHHHHHHHHHHHHHTT------S-HHHHTT-